Protein AF-A0A2D6G4B9-F1 (afdb_monomer)

Radius of gyration: 15.49 Å; Cα contacts (8 Å, |Δi|>4): 127; chains: 1; bounding box: 47×19×38 Å

S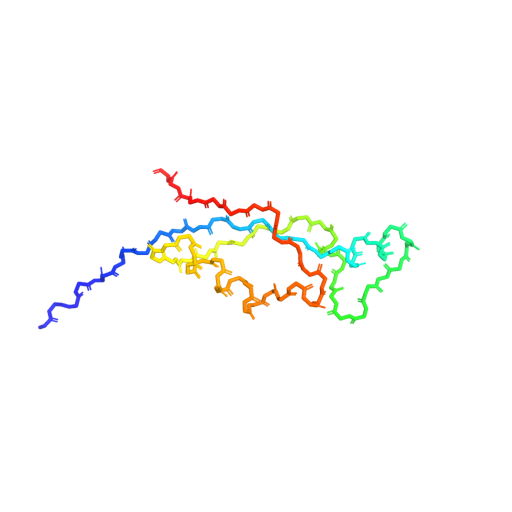tructure (mmCIF, N/CA/C/O backbone):
data_AF-A0A2D6G4B9-F1
#
_entry.id   AF-A0A2D6G4B9-F1
#
loop_
_atom_site.group_PDB
_atom_site.id
_atom_site.type_symbol
_atom_site.label_atom_id
_atom_site.label_alt_id
_atom_site.label_comp_id
_atom_site.label_asym_id
_atom_site.label_entity_id
_atom_site.label_seq_id
_atom_site.pdbx_PDB_ins_code
_atom_site.Cartn_x
_atom_site.Cartn_y
_atom_site.Cartn_z
_atom_site.occupancy
_atom_site.B_iso_or_equiv
_atom_site.auth_seq_id
_atom_site.auth_comp_id
_atom_site.auth_asym_id
_atom_site.auth_atom_id
_atom_site.pdbx_PDB_model_num
ATOM 1 N N . MET A 1 1 ? 34.091 -4.209 -21.636 1.00 46.00 1 MET A N 1
ATOM 2 C CA . MET A 1 1 ? 32.851 -4.972 -21.399 1.00 46.00 1 MET A CA 1
ATOM 3 C C . MET A 1 1 ? 31.738 -3.967 -21.176 1.00 46.00 1 MET A C 1
ATOM 5 O O . MET A 1 1 ? 31.735 -3.302 -20.149 1.00 46.00 1 MET A O 1
ATOM 9 N N . LEU A 1 2 ? 30.899 -3.755 -22.190 1.00 45.56 2 LEU A N 1
ATOM 10 C CA . LEU A 1 2 ? 29.758 -2.844 -22.117 1.00 45.56 2 LEU A 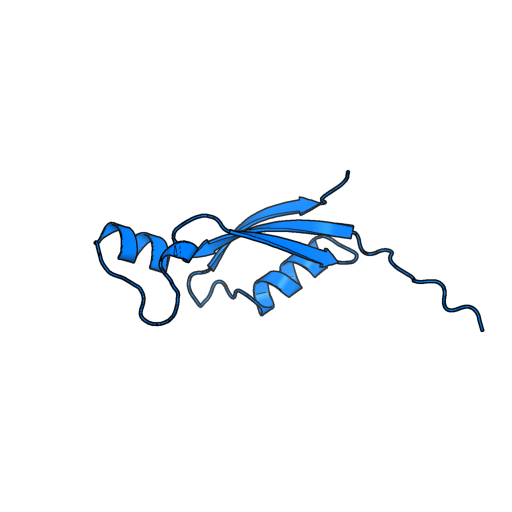CA 1
ATOM 11 C C . LEU A 1 2 ? 28.615 -3.594 -21.439 1.00 45.56 2 LEU A C 1
ATOM 13 O O . LEU A 1 2 ? 28.064 -4.533 -22.005 1.00 45.56 2 LEU A O 1
ATOM 17 N N . GLN A 1 3 ? 28.323 -3.220 -20.199 1.00 50.03 3 GLN A N 1
ATOM 18 C CA . GLN A 1 3 ? 27.124 -3.663 -19.504 1.00 50.03 3 GLN A CA 1
ATOM 19 C C . GLN A 1 3 ? 25.972 -2.841 -20.083 1.00 50.03 3 GLN A C 1
ATOM 21 O O . GLN A 1 3 ? 25.809 -1.672 -19.743 1.00 50.03 3 GLN A O 1
ATOM 26 N N . TYR A 1 4 ? 25.236 -3.415 -21.031 1.00 54.44 4 TYR A N 1
ATOM 27 C CA . TYR A 1 4 ? 23.955 -2.855 -21.441 1.00 54.44 4 TYR A CA 1
ATOM 28 C C . TYR A 1 4 ? 23.009 -3.025 -20.249 1.00 54.44 4 TYR A C 1
ATOM 30 O O . TYR A 1 4 ? 22.907 -4.146 -19.743 1.00 54.44 4 TYR A O 1
ATOM 38 N N . PRO A 1 5 ? 22.345 -1.969 -19.755 1.00 50.94 5 PRO A N 1
ATOM 39 C CA . PRO A 1 5 ? 21.266 -2.169 -18.810 1.00 50.94 5 PRO A CA 1
ATOM 40 C C . PRO A 1 5 ? 20.170 -2.911 -19.572 1.00 50.94 5 PRO A C 1
ATOM 42 O O . PRO A 1 5 ? 19.488 -2.335 -20.417 1.00 50.94 5 PRO A O 1
ATOM 45 N N . THR A 1 6 ? 20.027 -4.208 -19.314 1.00 53.72 6 THR A N 1
ATOM 46 C CA . THR A 1 6 ? 18.875 -5.009 -19.737 1.00 53.72 6 THR A CA 1
ATOM 47 C C . THR A 1 6 ? 17.652 -4.551 -18.941 1.00 53.72 6 THR A C 1
ATOM 49 O O . THR A 1 6 ? 17.040 -5.324 -18.215 1.00 53.72 6 THR A O 1
ATOM 52 N N . SER A 1 7 ? 17.301 -3.269 -18.997 1.00 61.28 7 SER A N 1
ATOM 53 C CA . SER A 1 7 ? 16.079 -2.770 -18.380 1.00 61.28 7 SER A CA 1
ATOM 54 C C . SER A 1 7 ? 14.934 -3.012 -19.353 1.00 61.28 7 SER A C 1
ATOM 56 O O . SER A 1 7 ? 14.342 -2.080 -19.877 1.00 61.28 7 SER A O 1
ATOM 58 N N . ASN A 1 8 ? 14.609 -4.289 -19.580 1.00 70.31 8 ASN A N 1
ATOM 59 C CA . ASN A 1 8 ? 13.306 -4.699 -20.114 1.00 70.31 8 ASN A CA 1
ATOM 60 C C . ASN A 1 8 ? 12.249 -4.725 -18.989 1.00 70.31 8 ASN A C 1
ATOM 62 O O . ASN A 1 8 ? 11.287 -5.489 -19.029 1.00 70.31 8 ASN A O 1
ATOM 66 N N . GLN A 1 9 ? 12.483 -3.928 -17.945 1.00 76.31 9 GLN A N 1
ATOM 67 C CA . GLN A 1 9 ? 11.587 -3.748 -16.823 1.00 76.31 9 GLN A CA 1
ATOM 68 C C . GLN A 1 9 ? 10.708 -2.543 -17.122 1.00 76.31 9 GLN A C 1
ATOM 70 O O . GLN A 1 9 ? 11.201 -1.450 -17.396 1.00 76.31 9 GLN A O 1
ATOM 75 N N . PHE A 1 10 ? 9.408 -2.765 -17.065 1.00 85.19 10 PHE A N 1
ATOM 76 C CA . PHE A 1 10 ? 8.399 -1.732 -17.109 1.00 85.19 10 PHE A CA 1
ATOM 77 C C . PHE A 1 10 ? 8.092 -1.296 -15.680 1.00 85.19 10 PHE A C 1
ATOM 79 O O . PHE A 1 10 ? 8.115 -2.103 -14.746 1.00 85.19 10 PHE A O 1
ATOM 86 N N . ALA A 1 11 ? 7.813 -0.009 -15.507 1.00 87.75 11 ALA A N 1
ATOM 87 C CA . ALA A 1 11 ? 7.207 0.464 -14.278 1.00 87.75 11 ALA A CA 1
ATOM 88 C C . ALA A 1 11 ? 5.743 0.017 -14.275 1.00 87.75 11 ALA A C 1
ATOM 90 O O . ALA A 1 11 ? 5.029 0.194 -15.260 1.00 87.75 11 ALA A O 1
ATOM 91 N N . TYR A 1 12 ? 5.306 -0.578 -13.177 1.00 90.88 12 TYR A N 1
ATOM 92 C CA . TYR A 1 12 ? 3.915 -0.902 -12.920 1.00 90.88 12 TYR A CA 1
ATOM 93 C C . TYR A 1 12 ? 3.454 -0.090 -11.727 1.00 90.88 12 TYR A C 1
ATOM 95 O O . TYR A 1 12 ? 4.100 -0.071 -10.683 1.00 90.88 12 TYR A O 1
ATOM 103 N N . GLU A 1 13 ? 2.317 0.554 -11.898 1.00 92.06 13 GLU A N 1
ATOM 104 C CA . GLU A 1 13 ? 1.587 1.227 -10.850 1.00 92.06 13 GLU A CA 1
ATOM 105 C C . GLU A 1 13 ? 0.683 0.215 -10.155 1.00 92.06 13 GLU A C 1
ATOM 107 O O . GLU A 1 13 ? -0.178 -0.410 -10.789 1.00 92.06 13 GLU A O 1
ATOM 112 N N . VAL A 1 14 ? 0.869 0.043 -8.850 1.00 91.81 14 VAL A N 1
ATOM 113 C CA . VAL A 1 14 ? 0.038 -0.855 -8.053 1.00 91.81 14 VAL A CA 1
ATOM 114 C C . VAL A 1 14 ? -0.686 -0.076 -6.982 1.00 91.81 14 VAL A C 1
ATOM 116 O O . VAL A 1 14 ? -0.089 0.510 -6.086 1.00 91.81 14 VAL A O 1
ATOM 119 N N . VAL A 1 15 ? -2.004 -0.103 -7.082 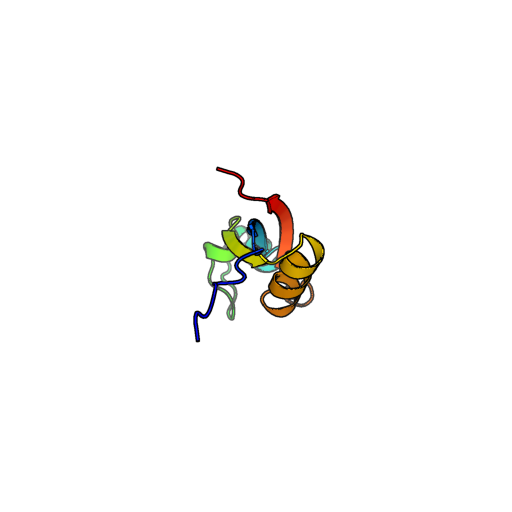1.00 92.81 15 VAL A N 1
ATOM 120 C CA . VAL A 1 15 ? -2.913 0.511 -6.132 1.00 92.81 15 VAL A CA 1
ATOM 121 C C . VAL A 1 15 ? -3.229 -0.520 -5.059 1.00 92.81 15 VAL A C 1
ATOM 123 O O . VAL A 1 15 ? -3.885 -1.529 -5.331 1.00 92.81 15 VAL A O 1
ATOM 126 N N . VAL A 1 16 ? -2.781 -0.272 -3.834 1.00 93.44 16 VAL A N 1
ATOM 127 C CA . VAL A 1 16 ? -2.984 -1.144 -2.673 1.00 93.44 16 VAL A CA 1
ATOM 128 C C . VAL A 1 16 ? -3.522 -0.336 -1.499 1.00 93.44 16 VAL A C 1
ATOM 130 O O . VAL A 1 16 ? -3.167 0.816 -1.293 1.00 93.44 16 VAL A O 1
ATOM 133 N N . TYR A 1 17 ? -4.408 -0.933 -0.718 1.00 93.44 17 TYR A N 1
ATOM 134 C CA . TYR A 1 17 ? -4.895 -0.358 0.535 1.00 93.44 17 TYR A CA 1
ATOM 135 C C . TYR A 1 17 ? -5.007 -1.456 1.582 1.00 93.44 17 TYR A C 1
ATOM 137 O O . TYR A 1 17 ? -5.119 -2.630 1.233 1.00 93.44 17 TYR A O 1
ATOM 145 N N . ASN A 1 18 ? -5.007 -1.100 2.862 1.00 93.44 18 ASN A N 1
ATOM 146 C CA . ASN A 1 18 ? -5.254 -2.066 3.921 1.00 93.44 18 ASN A CA 1
ATOM 147 C C . ASN A 1 18 ? -6.716 -1.974 4.379 1.00 93.44 18 ASN A C 1
ATOM 149 O O . ASN A 1 18 ? -7.172 -0.948 4.892 1.00 93.44 18 ASN A O 1
ATOM 153 N N . ARG A 1 19 ? -7.478 -3.050 4.164 1.00 92.25 19 ARG A N 1
ATOM 154 C CA . ARG A 1 1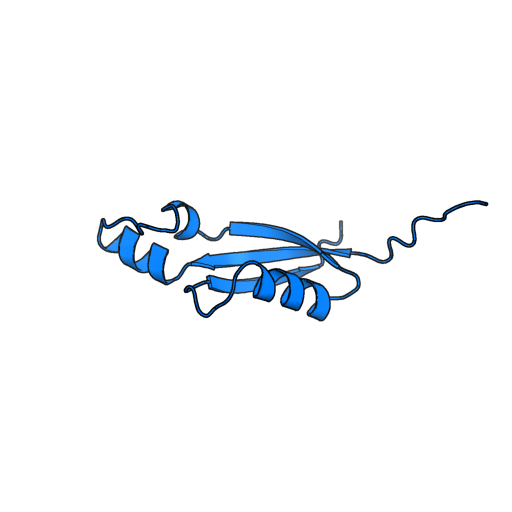9 ? -8.907 -3.086 4.508 1.00 92.25 19 ARG A CA 1
ATOM 155 C C . ARG A 1 19 ? -9.141 -3.032 6.016 1.00 92.25 19 ARG A C 1
ATOM 157 O O . ARG A 1 19 ? -10.150 -2.470 6.435 1.00 92.25 19 ARG A O 1
ATOM 164 N N . ASP A 1 20 ? -8.238 -3.607 6.803 1.00 91.25 20 ASP A N 1
ATOM 165 C CA . ASP A 1 20 ? -8.337 -3.684 8.257 1.00 91.25 20 ASP A CA 1
ATOM 166 C C . ASP A 1 20 ? -8.043 -2.318 8.868 1.00 91.25 20 ASP A C 1
ATOM 168 O O . ASP A 1 20 ? -8.846 -1.815 9.651 1.00 91.25 20 ASP A O 1
ATOM 172 N N . VAL A 1 21 ? -6.988 -1.639 8.402 1.00 91.25 21 VAL A N 1
ATOM 173 C CA . VAL A 1 21 ? -6.718 -0.239 8.773 1.00 91.25 21 VAL A CA 1
ATOM 174 C C . VAL A 1 21 ? -7.898 0.651 8.386 1.00 91.25 21 VAL A C 1
ATOM 176 O O . VAL A 1 21 ? -8.367 1.435 9.204 1.00 91.25 21 VAL A O 1
ATOM 179 N N . ARG A 1 22 ? -8.460 0.490 7.180 1.00 91.00 22 ARG A N 1
ATOM 180 C CA . ARG A 1 22 ? -9.639 1.259 6.748 1.00 91.00 22 ARG A CA 1
ATOM 181 C C . ARG A 1 22 ? -10.864 1.026 7.633 1.00 91.00 22 ARG A C 1
ATOM 183 O O . ARG A 1 22 ? -11.644 1.953 7.849 1.00 91.00 22 ARG A O 1
ATOM 190 N N . ALA A 1 23 ? -11.056 -0.196 8.124 1.00 91.06 23 ALA A N 1
ATOM 191 C CA . ALA A 1 23 ? -12.138 -0.520 9.045 1.00 91.06 23 ALA A CA 1
ATOM 192 C C . ALA A 1 23 ? -11.908 0.102 10.431 1.00 91.06 23 ALA A C 1
ATOM 194 O O . ALA A 1 23 ? -12.836 0.691 10.979 1.00 91.06 23 ALA A O 1
ATOM 195 N N . LEU A 1 24 ? -10.679 0.032 10.951 1.00 91.06 24 LEU A N 1
ATOM 196 C CA . LEU A 1 24 ? -10.298 0.608 12.242 1.00 91.06 24 LEU A CA 1
ATOM 197 C C . LEU A 1 24 ? -10.418 2.132 12.236 1.00 91.06 24 LEU A C 1
ATOM 199 O O . LEU A 1 24 ? -11.102 2.688 13.091 1.00 91.06 24 LEU A O 1
ATOM 203 N N . VAL A 1 25 ? -9.861 2.802 11.223 1.00 90.31 25 VAL A N 1
ATOM 204 C CA . VAL A 1 25 ? -9.917 4.269 11.099 1.00 90.31 25 VAL A CA 1
ATOM 205 C C . VAL A 1 25 ? -11.365 4.753 11.035 1.00 90.31 25 VAL A C 1
ATOM 207 O O . VAL A 1 25 ? -11.712 5.772 11.631 1.00 90.31 25 VAL A O 1
ATOM 210 N N . LYS A 1 26 ? -12.248 3.994 10.372 1.00 89.31 26 LYS A N 1
ATOM 211 C CA . LYS A 1 26 ? -13.687 4.287 10.335 1.00 89.31 26 LYS A CA 1
ATOM 212 C C . LYS A 1 26 ? -14.353 4.167 11.711 1.00 89.31 26 LYS A C 1
ATOM 214 O O . LYS A 1 26 ? -15.310 4.891 11.974 1.00 89.31 26 LYS A O 1
ATOM 219 N N . ASP A 1 27 ? -13.851 3.287 12.570 1.00 91.25 27 ASP A N 1
ATOM 220 C CA . ASP A 1 27 ? -14.275 3.145 13.966 1.00 91.25 27 ASP A CA 1
ATOM 221 C C . ASP A 1 27 ? -13.567 4.145 14.905 1.00 91.25 27 ASP A C 1
ATOM 223 O O . ASP A 1 27 ? -13.692 4.062 16.122 1.00 91.25 27 ASP A O 1
ATOM 227 N N . ASN A 1 28 ? -12.826 5.117 14.350 1.00 89.25 28 ASN A N 1
ATOM 228 C CA . ASN A 1 28 ? -11.995 6.063 15.098 1.00 89.25 28 ASN A CA 1
ATOM 229 C C . ASN A 1 28 ? -10.895 5.360 15.927 1.00 89.25 28 ASN A C 1
ATOM 231 O O . ASN A 1 28 ? -10.458 5.865 16.964 1.00 89.25 28 ASN A O 1
ATOM 235 N N . GLN A 1 29 ? -10.456 4.190 15.459 1.00 87.69 29 GLN A N 1
ATOM 236 C CA . GLN A 1 29 ? -9.350 3.410 16.001 1.00 87.69 29 GLN A CA 1
ATOM 237 C C . GLN A 1 29 ? -8.166 3.436 15.029 1.00 87.69 29 GLN A C 1
ATOM 239 O O . GLN A 1 29 ? -8.340 3.412 13.814 1.00 87.69 29 GLN A O 1
ATOM 244 N N . SER A 1 30 ? -6.951 3.442 15.562 1.00 84.00 30 SER A N 1
ATOM 245 C CA . SER A 1 30 ? -5.731 3.305 14.764 1.00 84.00 30 SER A CA 1
ATOM 246 C C . SER A 1 30 ? -5.220 1.879 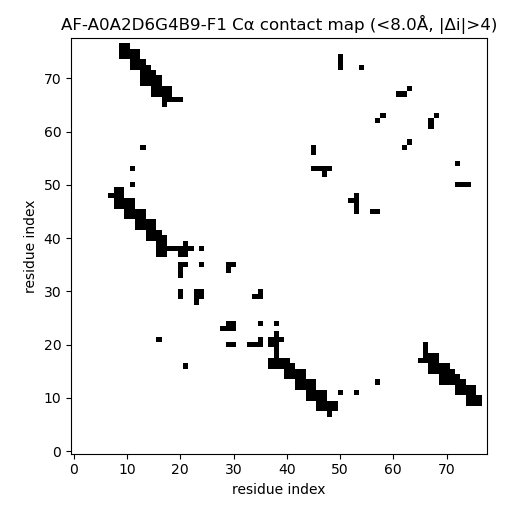14.862 1.00 84.00 30 SER A C 1
ATOM 248 O O . SER A 1 30 ? -5.371 1.226 15.894 1.00 84.00 30 SER A O 1
ATOM 250 N N . HIS A 1 31 ? -4.609 1.378 13.795 1.00 82.25 31 HIS A N 1
ATOM 251 C CA . HIS A 1 31 ? -3.982 0.066 13.847 1.00 82.25 31 HIS A CA 1
ATOM 252 C C . HIS A 1 31 ? -2.608 0.177 14.529 1.00 82.25 31 HIS A C 1
ATOM 254 O O . HIS A 1 31 ? -1.797 1.015 14.155 1.00 82.25 31 HIS A O 1
ATOM 260 N N . ASP A 1 32 ? -2.303 -0.706 15.486 1.00 83.00 32 ASP A N 1
ATOM 261 C CA . ASP A 1 32 ? -1.006 -0.699 16.194 1.00 83.00 32 ASP A CA 1
ATOM 262 C C . ASP A 1 32 ? 0.225 -0.932 15.297 1.00 83.00 32 ASP A C 1
ATOM 264 O O . ASP A 1 32 ? 1.339 -0.551 15.649 1.00 83.00 32 ASP A O 1
ATOM 268 N N . VAL A 1 33 ? 0.046 -1.593 14.151 1.00 85.62 33 VAL A N 1
ATOM 269 C CA . VAL A 1 33 ? 1.145 -2.039 13.277 1.00 85.62 33 VAL A CA 1
ATOM 270 C C . VAL A 1 33 ? 1.290 -1.135 12.057 1.00 85.62 33 VAL A C 1
ATOM 272 O O . VAL A 1 33 ? 2.403 -0.842 11.625 1.00 85.62 33 VAL A O 1
ATOM 275 N N . PHE A 1 34 ? 0.167 -0.695 11.492 1.00 86.56 34 PHE A N 1
ATOM 276 C CA . PHE A 1 34 ? 0.120 0.064 10.249 1.00 86.56 34 PHE A CA 1
ATOM 277 C C . PHE A 1 34 ? -0.481 1.440 10.510 1.00 86.56 34 PHE A C 1
ATOM 279 O O . PHE A 1 34 ? -1.524 1.559 11.140 1.00 86.56 34 PHE A O 1
ATOM 286 N N . GLY A 1 35 ? 0.162 2.490 10.002 1.00 86.81 35 GLY A N 1
ATOM 287 C CA . GLY A 1 35 ? -0.362 3.844 10.166 1.00 86.81 35 GLY A CA 1
ATOM 288 C C . GLY A 1 35 ? -1.685 4.050 9.428 1.00 86.81 35 GLY A C 1
ATOM 289 O O . GLY A 1 35 ? -1.955 3.396 8.420 1.00 86.81 35 GLY A O 1
ATOM 290 N N . ASP A 1 36 ? -2.468 5.024 9.887 1.00 89.38 36 ASP A N 1
ATOM 291 C CA . ASP A 1 36 ? -3.804 5.334 9.355 1.00 89.38 36 ASP A CA 1
ATOM 292 C C . ASP A 1 36 ? -3.788 5.684 7.857 1.00 89.38 36 ASP A C 1
ATOM 294 O O . ASP A 1 36 ? -4.789 5.516 7.169 1.00 89.38 36 ASP A O 1
ATOM 298 N N . HIS A 1 37 ? -2.633 6.093 7.319 1.00 89.19 37 HIS A N 1
ATOM 299 C CA . HIS A 1 37 ? -2.427 6.329 5.886 1.00 89.19 37 HIS A CA 1
ATOM 300 C C . HIS A 1 37 ? -2.740 5.102 5.016 1.00 89.19 37 HIS A C 1
ATOM 302 O O . HIS A 1 37 ? -3.107 5.253 3.855 1.00 89.19 37 HIS A O 1
ATOM 308 N N . TRP A 1 38 ? -2.643 3.890 5.568 1.00 92.06 38 TRP A N 1
ATOM 309 C CA . TRP A 1 38 ? -3.008 2.664 4.860 1.00 92.06 38 TRP A CA 1
ATOM 310 C C . TRP A 1 38 ? -4.521 2.458 4.703 1.00 92.06 38 TRP A C 1
ATOM 312 O O . TRP A 1 38 ? -4.925 1.567 3.953 1.00 92.06 38 TRP A O 1
ATOM 322 N N . ALA A 1 39 ? -5.361 3.249 5.384 1.00 90.69 39 ALA A N 1
ATOM 323 C CA . ALA A 1 39 ? -6.807 3.252 5.156 1.00 90.69 39 ALA A CA 1
ATOM 324 C C . ALA A 1 39 ? -7.166 3.764 3.753 1.00 90.69 39 ALA A C 1
ATOM 326 O O . ALA A 1 39 ? -8.145 3.304 3.152 1.00 90.69 39 ALA A O 1
ATOM 327 N N . ASP A 1 40 ? -6.369 4.702 3.247 1.00 91.31 40 ASP A N 1
ATOM 328 C CA . ASP A 1 40 ? -6.464 5.239 1.901 1.00 91.31 40 ASP A CA 1
ATOM 329 C C . ASP A 1 40 ? -5.646 4.404 0.915 1.00 91.31 40 ASP A C 1
ATOM 331 O O . ASP A 1 40 ? -4.670 3.736 1.262 1.00 91.31 40 ASP A O 1
ATOM 335 N N . THR A 1 41 ? -6.051 4.446 -0.351 1.00 91.44 41 THR A N 1
ATOM 336 C CA . THR A 1 41 ? -5.333 3.774 -1.435 1.00 91.44 41 THR A CA 1
ATOM 337 C C . THR A 1 41 ? -3.958 4.388 -1.650 1.00 91.44 41 THR A C 1
ATOM 339 O O . THR A 1 41 ? -3.840 5.556 -2.012 1.00 91.44 41 THR A O 1
ATOM 342 N N . GLN A 1 42 ? -2.933 3.565 -1.455 1.00 91.69 42 GLN A N 1
ATOM 343 C CA . GLN A 1 42 ? -1.539 3.871 -1.719 1.00 91.69 42 GLN A CA 1
ATOM 344 C C . GLN A 1 42 ? -1.162 3.374 -3.109 1.00 91.69 42 GLN A C 1
ATOM 346 O O . GLN A 1 42 ? -1.488 2.252 -3.503 1.00 91.69 42 GLN A O 1
ATOM 351 N N . ILE A 1 43 ? -0.473 4.231 -3.850 1.00 90.69 43 ILE A N 1
ATOM 352 C CA . ILE A 1 43 ? 0.059 3.915 -5.167 1.00 90.69 43 ILE A CA 1
ATOM 353 C C . ILE A 1 43 ? 1.531 3.566 -4.987 1.00 90.69 43 ILE A C 1
ATOM 355 O O . ILE A 1 43 ? 2.292 4.339 -4.406 1.00 90.69 43 ILE A O 1
ATOM 359 N N . HIS A 1 44 ? 1.918 2.391 -5.463 1.00 90.31 44 HIS A N 1
ATOM 360 C CA . HIS A 1 44 ? 3.285 1.907 -5.406 1.00 90.31 44 HIS A CA 1
ATOM 361 C C . HIS A 1 44 ? 3.787 1.567 -6.798 1.00 90.31 44 HIS A C 1
ATOM 363 O O . HIS A 1 44 ? 3.272 0.660 -7.451 1.00 90.31 44 HIS A O 1
ATOM 369 N N . ASP A 1 45 ? 4.841 2.261 -7.206 1.00 89.31 45 ASP A N 1
ATOM 370 C CA . ASP A 1 45 ? 5.569 1.961 -8.427 1.00 89.31 45 ASP A CA 1
ATOM 371 C C . ASP A 1 45 ? 6.526 0.790 -8.194 1.00 89.31 45 ASP A C 1
ATOM 373 O O . ASP A 1 45 ? 7.380 0.810 -7.301 1.00 89.31 45 ASP A O 1
ATOM 377 N N . VAL A 1 46 ? 6.398 -0.247 -9.014 1.00 88.75 46 VAL A N 1
ATOM 378 C CA . VAL A 1 46 ? 7.272 -1.421 -9.006 1.00 88.75 46 VAL A CA 1
ATOM 379 C C . VAL A 1 46 ? 7.842 -1.640 -10.395 1.00 88.75 46 VAL A C 1
ATOM 381 O O . VAL A 1 46 ? 7.121 -1.655 -11.387 1.00 88.75 46 VAL A O 1
ATOM 384 N N . MET A 1 47 ? 9.157 -1.825 -10.475 1.00 87.56 47 MET A N 1
ATOM 385 C CA . MET A 1 47 ? 9.810 -2.188 -11.728 1.00 87.56 47 MET A CA 1
ATOM 386 C C . MET A 1 47 ? 9.805 -3.703 -11.876 1.00 87.56 47 MET A C 1
ATOM 388 O O . MET A 1 47 ? 10.346 -4.412 -11.027 1.00 87.56 47 MET A O 1
ATOM 392 N N . ALA A 1 48 ? 9.187 -4.188 -12.946 1.00 88.12 48 ALA A N 1
ATOM 393 C CA . ALA A 1 48 ? 9.104 -5.608 -13.243 1.00 88.12 48 ALA A CA 1
ATOM 394 C C . ALA A 1 48 ? 9.163 -5.848 -14.749 1.00 88.12 48 ALA A C 1
ATOM 396 O O . ALA A 1 48 ? 8.857 -4.983 -15.558 1.00 88.12 48 ALA A O 1
ATOM 397 N N . GLU A 1 49 ? 9.546 -7.041 -15.157 1.00 86.31 49 GLU A N 1
ATOM 398 C CA . GLU A 1 49 ? 9.578 -7.449 -16.560 1.00 86.31 49 GLU A CA 1
ATOM 399 C C . GLU A 1 49 ? 8.178 -7.829 -17.066 1.00 86.31 49 GLU A C 1
ATOM 401 O O . GLU A 1 49 ? 7.931 -7.863 -18.269 1.00 86.31 49 GLU A O 1
ATOM 406 N N . SER A 1 50 ? 7.239 -8.121 -16.161 1.00 87.31 50 SER A N 1
ATOM 407 C CA . SER A 1 50 ? 5.868 -8.545 -16.471 1.00 87.31 50 SER A CA 1
ATOM 408 C C . SER A 1 50 ? 4.912 -8.229 -15.320 1.00 87.31 50 SER A C 1
ATOM 410 O O . SER A 1 50 ? 5.338 -8.112 -14.170 1.00 87.31 50 SER A O 1
ATOM 412 N N . GLU A 1 51 ? 3.618 -8.148 -15.630 1.00 86.19 51 GLU A N 1
ATOM 413 C CA . GLU A 1 51 ? 2.555 -7.878 -14.656 1.00 86.19 51 GLU A CA 1
ATOM 414 C C . GLU A 1 51 ? 2.531 -8.916 -13.521 1.00 86.19 51 GLU A C 1
ATOM 416 O O . GLU A 1 51 ? 2.497 -8.545 -12.349 1.00 86.19 51 GLU A O 1
ATOM 421 N N . ASP A 1 52 ? 2.666 -10.208 -13.843 1.00 88.75 52 ASP A N 1
ATOM 422 C CA . ASP A 1 52 ? 2.761 -11.281 -12.846 1.00 88.75 52 ASP A CA 1
ATOM 423 C C . ASP A 1 52 ? 3.945 -11.091 -11.888 1.00 88.75 52 ASP A C 1
ATOM 425 O O . ASP A 1 52 ? 3.821 -11.314 -10.685 1.00 88.75 52 ASP A O 1
ATOM 429 N N . GLN A 1 53 ? 5.099 -10.649 -12.398 1.00 89.31 53 GLN A N 1
ATOM 430 C CA . GLN A 1 53 ? 6.283 -10.418 -11.570 1.00 89.31 53 GLN A CA 1
ATOM 431 C C . GLN A 1 53 ? 6.081 -9.195 -10.662 1.00 89.31 53 GLN A C 1
ATOM 433 O O . GLN A 1 53 ? 6.413 -9.263 -9.478 1.00 89.31 53 GLN A O 1
ATOM 438 N N . ALA A 1 54 ? 5.483 -8.112 -11.174 1.00 89.56 54 ALA A N 1
ATOM 439 C CA . ALA A 1 54 ? 5.091 -6.955 -10.364 1.00 89.56 54 ALA A CA 1
ATOM 440 C C . ALA A 1 54 ? 4.132 -7.366 -9.240 1.00 89.56 54 ALA A C 1
ATOM 442 O O . ALA A 1 54 ? 4.322 -6.992 -8.081 1.00 89.56 54 ALA A O 1
ATOM 443 N N . LEU A 1 55 ? 3.137 -8.187 -9.572 1.00 88.31 55 LEU A N 1
ATOM 444 C CA . LEU A 1 55 ? 2.141 -8.667 -8.629 1.00 88.31 55 LEU A CA 1
ATOM 445 C C . LEU A 1 55 ? 2.769 -9.568 -7.559 1.00 88.31 55 LEU A C 1
ATOM 447 O O . LEU A 1 55 ? 2.492 -9.372 -6.381 1.00 88.31 55 LEU A O 1
ATOM 451 N N . LEU A 1 56 ? 3.672 -10.485 -7.920 1.00 90.62 56 LEU A N 1
ATOM 452 C CA . LEU A 1 56 ? 4.412 -11.312 -6.955 1.00 90.62 56 LEU A CA 1
ATOM 453 C C . LEU A 1 56 ? 5.292 -10.474 -6.016 1.00 90.62 56 LEU A C 1
ATOM 455 O O . LEU A 1 56 ? 5.326 -10.735 -4.814 1.00 90.62 56 LEU A O 1
ATOM 459 N N . LEU A 1 57 ? 5.977 -9.453 -6.541 1.00 90.00 57 LEU A N 1
ATOM 460 C CA . LEU A 1 57 ? 6.787 -8.533 -5.735 1.00 90.00 57 LEU A CA 1
ATOM 461 C C . LEU A 1 57 ? 5.927 -7.761 -4.729 1.00 90.00 57 LEU A C 1
ATOM 463 O O . LEU A 1 57 ? 6.314 -7.621 -3.565 1.00 90.00 57 LEU A O 1
ATOM 467 N N . ILE A 1 58 ? 4.756 -7.289 -5.162 1.00 91.12 58 ILE A N 1
ATOM 468 C CA . ILE A 1 58 ? 3.804 -6.600 -4.291 1.00 91.12 58 ILE A CA 1
ATOM 469 C C . ILE A 1 58 ? 3.186 -7.557 -3.282 1.00 91.12 58 ILE A C 1
ATOM 471 O O . ILE A 1 58 ? 3.156 -7.207 -2.113 1.00 91.12 58 ILE A O 1
ATOM 475 N N . LEU A 1 59 ? 2.770 -8.764 -3.670 1.00 89.38 59 LEU A N 1
ATOM 476 C 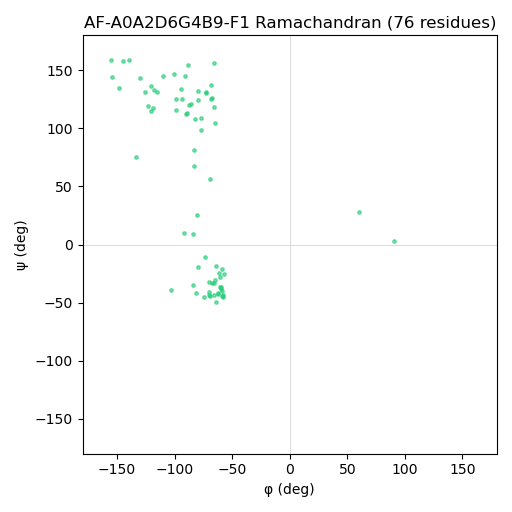CA . LEU A 1 59 ? 2.245 -9.768 -2.739 1.00 89.38 59 LEU A CA 1
ATOM 477 C C . LEU A 1 59 ? 3.271 -10.143 -1.665 1.00 89.38 59 LEU A C 1
ATOM 479 O O . LEU A 1 59 ? 2.911 -10.316 -0.506 1.00 89.38 59 LEU A O 1
ATOM 483 N N . HIS A 1 60 ? 4.549 -10.243 -2.032 1.00 89.75 60 HIS A N 1
ATOM 484 C CA . HIS A 1 60 ? 5.616 -10.535 -1.078 1.00 89.75 60 HIS A CA 1
ATOM 485 C C . HIS A 1 60 ? 5.886 -9.360 -0.124 1.00 89.75 60 HIS A C 1
ATOM 487 O O . HIS A 1 60 ? 6.273 -9.565 1.024 1.00 89.75 60 HIS A O 1
ATOM 493 N N . ARG A 1 61 ? 5.709 -8.116 -0.586 1.00 88.62 61 ARG A N 1
ATOM 494 C CA . ARG A 1 61 ? 5.905 -6.906 0.231 1.00 88.62 61 ARG A CA 1
ATOM 495 C C . ARG A 1 61 ? 4.673 -6.549 1.074 1.00 88.62 61 ARG A C 1
ATOM 497 O O . ARG A 1 61 ? 4.827 -6.047 2.182 1.00 88.62 61 ARG A O 1
ATOM 504 N N . TYR A 1 62 ? 3.485 -6.805 0.541 1.00 89.75 62 TYR A N 1
ATOM 505 C CA . TYR A 1 62 ? 2.171 -6.452 1.070 1.00 89.75 62 TYR A CA 1
ATOM 506 C C . TYR A 1 62 ? 1.251 -7.678 0.981 1.00 89.75 62 TYR A C 1
ATOM 508 O O . TYR A 1 62 ? 0.400 -7.767 0.088 1.00 89.75 62 TYR A O 1
ATOM 516 N N . PRO A 1 63 ? 1.435 -8.660 1.877 1.00 89.56 63 PRO A N 1
ATOM 517 C CA . PRO A 1 63 ? 0.678 -9.898 1.827 1.00 89.56 63 PRO A CA 1
ATOM 518 C C . PRO A 1 63 ? -0.798 -9.648 2.162 1.00 89.56 63 PRO A C 1
ATOM 520 O O . PRO A 1 63 ? -1.111 -8.959 3.140 1.00 89.56 63 PRO A O 1
ATOM 523 N N . PRO A 1 64 ? -1.736 -10.259 1.418 1.00 87.81 64 PRO A N 1
ATOM 524 C CA . PRO A 1 64 ? -3.165 -10.112 1.689 1.00 87.81 64 PRO A CA 1
ATOM 525 C C . PRO A 1 64 ? -3.580 -10.688 3.047 1.00 87.81 64 PRO A C 1
ATOM 527 O O . PRO A 1 64 ? -4.607 -10.306 3.603 1.00 87.81 64 PRO A O 1
ATOM 530 N N . GLU A 1 65 ? -2.744 -11.556 3.612 1.00 88.25 65 GLU A N 1
ATOM 531 C CA . GLU A 1 65 ? -2.859 -12.123 4.957 1.00 88.25 65 GLU A CA 1
ATOM 532 C C . GLU A 1 65 ? -2.819 -11.050 6.057 1.00 88.25 65 GLU A C 1
ATOM 534 O O . GLU A 1 65 ? -3.414 -11.231 7.115 1.00 88.25 65 GLU A O 1
ATOM 539 N N . GLN A 1 66 ? -2.145 -9.923 5.803 1.00 86.94 66 GLN A N 1
ATOM 540 C CA . GLN A 1 66 ? -2.062 -8.776 6.715 1.00 86.94 66 GLN A CA 1
ATOM 541 C C . GLN A 1 66 ? -3.154 -7.722 6.456 1.00 86.94 66 GLN A C 1
ATOM 543 O O . GLN A 1 66 ? -3.075 -6.611 6.981 1.00 86.94 66 GLN A O 1
ATOM 548 N N . GLY A 1 67 ? -4.148 -8.034 5.618 1.00 89.00 67 GLY A N 1
ATOM 549 C CA . GLY A 1 67 ? -5.231 -7.108 5.282 1.00 89.00 67 GLY A CA 1
ATOM 550 C C . GLY A 1 67 ? -4.971 -6.232 4.059 1.00 89.00 67 GLY A C 1
ATOM 551 O O . GLY A 1 67 ? -5.803 -5.389 3.712 1.00 89.00 67 GLY A O 1
ATOM 552 N N . PHE A 1 68 ? -3.841 -6.408 3.372 1.00 92.19 68 PHE A N 1
ATOM 553 C CA . PHE A 1 68 ? -3.559 -5.668 2.146 1.00 92.19 68 PHE A CA 1
ATOM 554 C C . PHE A 1 68 ? -4.419 -6.167 0.986 1.00 92.19 68 PHE A C 1
ATOM 556 O O . PHE A 1 68 ? -4.509 -7.355 0.693 1.00 92.19 68 PHE A O 1
ATOM 563 N N . VAL A 1 69 ? -5.059 -5.236 0.294 1.00 91.38 69 VAL A N 1
ATOM 564 C CA . VAL A 1 69 ? -5.887 -5.511 -0.872 1.00 91.38 69 VAL A CA 1
ATOM 565 C C . VAL A 1 69 ? -5.312 -4.747 -2.048 1.00 91.38 69 VAL A C 1
ATOM 567 O O . VAL A 1 69 ? -5.310 -3.516 -2.072 1.00 91.38 69 VAL A O 1
ATOM 570 N N . ILE A 1 70 ? -4.836 -5.500 -3.036 1.00 90.88 70 ILE A N 1
ATOM 571 C CA . ILE A 1 70 ? -4.397 -4.966 -4.322 1.00 90.88 70 ILE A C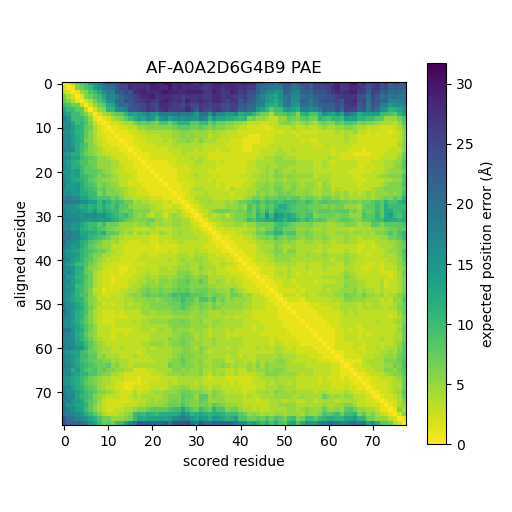A 1
ATOM 572 C C . ILE A 1 70 ? -5.659 -4.654 -5.120 1.00 90.88 70 ILE A C 1
ATOM 574 O O . ILE A 1 70 ? -6.395 -5.551 -5.526 1.00 90.88 70 ILE A O 1
ATOM 578 N N . GLN A 1 71 ? -5.946 -3.370 -5.291 1.00 90.00 71 GLN A N 1
ATOM 579 C CA . GLN A 1 7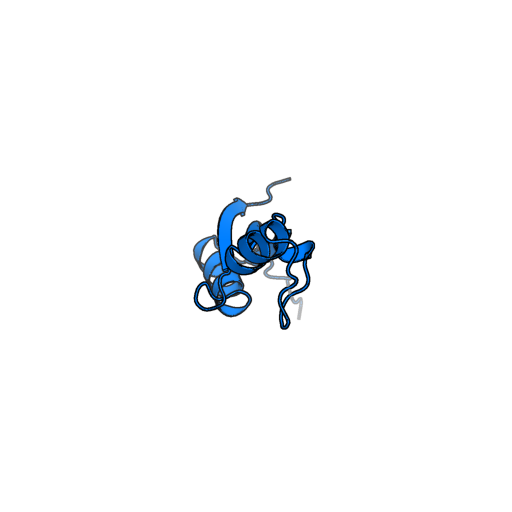1 ? -7.129 -2.899 -5.998 1.00 90.00 71 GLN A CA 1
ATOM 580 C C . GLN A 1 71 ? -6.921 -2.923 -7.508 1.00 90.00 71 GLN A C 1
ATOM 582 O O . GLN A 1 71 ? -7.831 -3.283 -8.254 1.00 90.00 71 GLN A O 1
ATOM 587 N N . LYS A 1 72 ? -5.738 -2.498 -7.957 1.00 87.25 72 LYS A N 1
ATOM 588 C CA . LYS A 1 72 ? -5.417 -2.394 -9.375 1.00 87.25 72 LYS A CA 1
ATOM 589 C C . LYS A 1 72 ? -3.918 -2.503 -9.591 1.00 87.25 72 LYS A C 1
ATOM 591 O O . LYS A 1 72 ? -3.139 -1.987 -8.801 1.00 87.25 72 LYS A O 1
ATOM 596 N N . VAL A 1 73 ? -3.547 -3.141 -10.688 1.00 89.44 73 VAL A N 1
ATOM 597 C CA . VAL A 1 73 ? -2.193 -3.158 -11.232 1.00 89.44 73 VAL A CA 1
ATOM 598 C C . VAL A 1 73 ? -2.292 -2.568 -12.639 1.00 89.44 73 VAL A C 1
ATOM 600 O O . VAL A 1 73 ? -3.269 -2.818 -13.351 1.00 89.44 73 VAL A O 1
ATOM 603 N N . SER A 1 74 ? -1.376 -1.693 -13.030 1.00 89.56 74 SER A N 1
ATOM 604 C CA . SER A 1 74 ? -1.379 -1.091 -14.366 1.00 89.56 74 SER A CA 1
ATOM 605 C C . SER A 1 74 ? 0.039 -0.797 -14.810 1.00 89.56 74 SER A C 1
ATOM 607 O O . SER A 1 74 ? 0.827 -0.256 -14.048 1.00 89.56 74 SER A O 1
ATOM 609 N N . VAL A 1 75 ? 0.377 -1.143 -16.050 1.00 89.56 75 VAL A N 1
ATOM 610 C CA . VAL A 1 75 ? 1.673 -0.764 -16.615 1.00 89.56 75 VAL A CA 1
ATOM 611 C C . VAL A 1 75 ? 1.718 0.751 -16.812 1.00 89.56 75 VAL A C 1
ATOM 613 O O . VAL A 1 75 ? 0.853 1.337 -17.466 1.00 89.56 75 VAL A O 1
ATOM 616 N N . LEU A 1 76 ? 2.728 1.392 -16.238 1.00 83.50 76 LEU A N 1
ATOM 617 C CA . LEU A 1 76 ? 2.957 2.824 -16.336 1.00 83.50 76 LEU A CA 1
ATOM 618 C C . LEU A 1 76 ? 3.693 3.081 -17.658 1.00 83.50 76 LEU A C 1
ATOM 620 O O . LEU A 1 76 ? 4.918 3.136 -17.736 1.00 83.50 76 LEU A O 1
ATOM 624 N N . THR A 1 77 ? 2.913 3.128 -18.737 1.00 73.50 77 THR A N 1
ATOM 625 C CA . THR A 1 77 ? 3.381 3.515 -20.074 1.00 73.50 77 THR A CA 1
ATOM 626 C C . THR A 1 77 ? 3.216 5.027 -20.208 1.00 73.50 77 THR A C 1
ATOM 628 O O . THR A 1 77 ? 2.086 5.513 -20.197 1.00 73.50 77 THR A O 1
ATOM 631 N N . HIS A 1 78 ? 4.330 5.761 -20.282 1.00 56.59 78 HIS A N 1
ATOM 632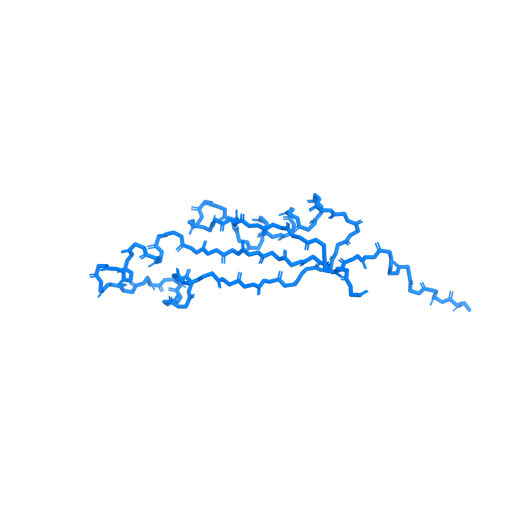 C CA . HIS A 1 78 ? 4.364 7.212 -20.506 1.00 56.59 78 HIS A CA 1
ATOM 633 C C . HIS A 1 78 ? 4.511 7.544 -21.998 1.00 56.59 78 HIS A C 1
ATOM 635 O O . HIS A 1 78 ? 5.139 6.740 -22.723 1.00 56.59 78 HIS A O 1
#

Nearest PDB structures (foldseek):
  8imn-assembly1_Z  TM=5.575E-01  e=2.796E-02  Anthocerotibacter panamensis
  9cai-assembly1_CS  TM=5.208E-01  e=3.763E-01  Caenorhabditis elegans
  7qh2-assembly1_F  TM=2.973E-01  e=7.983E+00  Acetobacterium woodii

Mean predicted aligned error: 6.67 Å

Solvent-accessible surface area (backbone atoms only — not comparable to full-atom values): 4544 Å² total; per-residue (Å²): 134,85,82,73,82,83,70,70,49,45,44,28,41,31,34,32,27,23,58,54,35,33,52,31,48,73,70,78,36,76,46,96,87,47,63,66,72,36,38,43,79,42,78,44,82,36,78,20,74,43,69,69,53,35,49,52,54,44,42,73,75,48,39,57,91,78,31,32,42,80,78,45,76,43,74,61,78,130

Secondary structure (DSSP, 8-state):
--------PEEEEEEEEEHHHHHHHHTT---SSS-GGGGSPEEEEEEESSHHHHHHHHHHHS-GGGTEEEEEEEE---

Sequence (78 aa):
MLQYPTSNQFAYEVVVYNRDVRALVKDNQSHDVFGDHWADTQIHDVMAESEDQALLLILHRYPPEQGFVIQKVSVLTH

pLDDT: mean 84.93, std 11.78, range [45.56, 93.44]

Foldseek 3Di:
DDDDPPQLWFKKKWWKAACVLLVQVVVVHGDPPDGNCRNDIDIDIDTGNDQVRSVVVCCVVAPCVRRMDGPDMGGPDD